Protein AF-A0A2G2G583-F1 (afdb_monomer_lite)

Foldseek 3Di:
DPLVVQLVVQLVVQLVVQQVVQVVPPPDPVSSVVSSVVSSVVSNVVSVVVVVCCVVPPPPPCPVPPVVVVVVVVVVVVVVVVVVVVVVVVVVVVVVVVVVVVVVVVVVVVVVD

Sequence (113 aa):
MRSTNFVSFLTVQGFFIGFVFSILKAQNAEGILIYTLLITAFFYLFSHFVISFFIRYSPIRQEYFPKSRHEVDLDYYANEITKREKVIDSAHEFLEALDKKYSTKKKKKRVAA

Secondary structure (DSSP, 8-state):
--HHHHHHHHHHHHHHHHHHHHHHH-SSHHHHHHHHHHHHHHHHHHHHHHHHHHHHH---------HHHHHHHHHHHHHHHHHHHHHHHHHHHHHHHHHHHHHHHHHHHHH--

pLDDT: mean 88.91, std 12.07, range [51.38, 98.12]

Structure (mmCIF, N/CA/C/O backbone):
data_AF-A0A2G2G583-F1
#
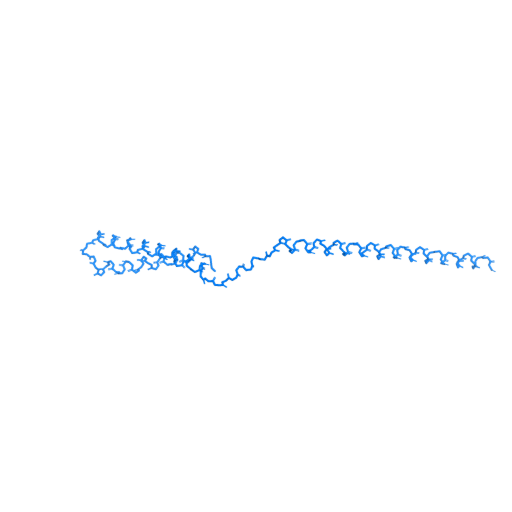_entry.id   AF-A0A2G2G583-F1
#
loop_
_atom_site.group_PDB
_atom_site.id
_atom_site.type_symbol
_atom_site.label_atom_id
_atom_site.label_alt_id
_atom_site.label_comp_id
_atom_site.label_asym_id
_atom_site.label_entity_id
_atom_site.label_seq_id
_atom_site.pdbx_PDB_ins_code
_atom_site.Cartn_x
_atom_site.Cartn_y
_atom_site.Cartn_z
_atom_site.occupancy
_atom_site.B_iso_or_equiv
_atom_site.auth_seq_id
_atom_site.auth_comp_id
_atom_site.auth_asym_id
_atom_site.auth_atom_id
_atom_site.pdbx_PDB_model_num
ATOM 1 N N . MET A 1 1 ? -0.829 -7.001 -6.034 1.00 58.41 1 MET A N 1
ATOM 2 C CA . MET A 1 1 ? -1.965 -6.225 -5.476 1.00 58.41 1 MET A CA 1
ATOM 3 C C . MET A 1 1 ? -1.448 -4.845 -5.089 1.00 58.41 1 MET A C 1
ATOM 5 O O . MET A 1 1 ? -0.321 -4.774 -4.616 1.00 58.41 1 MET A O 1
ATOM 9 N N . ARG A 1 2 ? -2.193 -3.756 -5.330 1.00 78.38 2 ARG A N 1
ATOM 10 C CA . ARG A 1 2 ? -1.751 -2.406 -4.920 1.00 78.38 2 ARG A CA 1
ATOM 11 C C . ARG A 1 2 ? -1.677 -2.335 -3.390 1.00 78.38 2 ARG A C 1
ATOM 13 O O . ARG A 1 2 ? -2.567 -2.866 -2.730 1.00 78.38 2 ARG A O 1
ATOM 20 N N . SER A 1 3 ? -0.650 -1.687 -2.839 1.00 78.06 3 SER A N 1
ATOM 21 C CA . SER A 1 3 ? -0.451 -1.534 -1.383 1.00 78.06 3 SER A CA 1
ATOM 22 C C . SER A 1 3 ? -1.669 -0.922 -0.684 1.00 78.06 3 SER A C 1
ATOM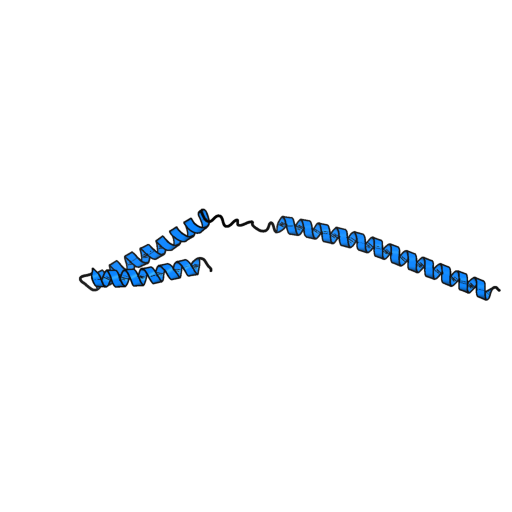 24 O O . SER A 1 3 ? -2.033 -1.342 0.409 1.00 78.06 3 SER A O 1
ATOM 26 N N . THR A 1 4 ? -2.368 -0.013 -1.363 1.00 86.00 4 THR A N 1
ATOM 27 C CA . THR A 1 4 ? -3.624 0.597 -0.906 1.00 86.00 4 THR A CA 1
ATOM 28 C C . THR A 1 4 ? -4.709 -0.433 -0.596 1.00 86.00 4 THR A C 1
ATOM 30 O O . THR A 1 4 ? -5.421 -0.290 0.390 1.00 86.00 4 THR A O 1
ATOM 33 N N . ASN A 1 5 ? -4.804 -1.514 -1.378 1.00 91.12 5 ASN A N 1
ATOM 34 C CA . ASN A 1 5 ? -5.808 -2.557 -1.154 1.00 91.12 5 ASN A CA 1
ATOM 35 C C . ASN A 1 5 ? -5.519 -3.338 0.135 1.00 91.12 5 ASN A C 1
ATOM 37 O O . ASN A 1 5 ? -6.446 -3.771 0.812 1.00 91.12 5 ASN A O 1
ATOM 41 N N . PHE A 1 6 ? -4.240 -3.505 0.484 1.00 90.31 6 PHE A N 1
ATOM 42 C CA . PHE A 1 6 ? -3.829 -4.180 1.714 1.00 90.31 6 PHE A CA 1
ATOM 43 C C . PHE A 1 6 ? -4.112 -3.323 2.954 1.00 90.31 6 PHE A C 1
ATOM 45 O O . PHE A 1 6 ? -4.630 -3.843 3.940 1.00 90.31 6 PHE A O 1
ATOM 52 N N . VAL A 1 7 ? -3.859 -2.008 2.877 1.00 94.62 7 VAL A N 1
ATOM 53 C CA . VAL A 1 7 ? -4.257 -1.044 3.923 1.00 94.62 7 VAL A CA 1
ATOM 54 C C . VAL A 1 7 ? -5.760 -1.124 4.175 1.00 94.62 7 VAL A C 1
ATOM 56 O O . VAL A 1 7 ? -6.186 -1.307 5.316 1.00 94.62 7 VAL A O 1
ATOM 59 N N . SER A 1 8 ? -6.573 -1.034 3.116 1.00 94.88 8 SER A N 1
ATOM 60 C CA . SER A 1 8 ? -8.032 -1.099 3.236 1.00 94.88 8 SER A CA 1
ATOM 61 C C . SER A 1 8 ? -8.497 -2.428 3.829 1.00 94.88 8 SER A C 1
ATOM 63 O O . SER A 1 8 ? -9.325 -2.429 4.736 1.00 94.88 8 SER A O 1
ATOM 65 N N . PHE A 1 9 ? -7.931 -3.550 3.377 1.00 95.25 9 PHE A N 1
ATOM 66 C CA . PHE A 1 9 ? -8.265 -4.872 3.901 1.00 95.25 9 PHE A CA 1
ATOM 67 C C . PHE A 1 9 ? -7.975 -4.989 5.403 1.00 95.25 9 PHE A C 1
ATOM 69 O O . PHE A 1 9 ? -8.870 -5.344 6.166 1.00 95.25 9 PHE A O 1
ATOM 76 N N . LEU A 1 10 ? -6.763 -4.636 5.848 1.00 95.88 10 LEU A N 1
ATOM 77 C CA . LEU A 1 10 ? -6.409 -4.696 7.270 1.00 95.88 10 LEU A CA 1
ATOM 78 C C . LEU A 1 10 ? -7.234 -3.735 8.127 1.00 95.88 10 LEU A C 1
ATOM 80 O O . LEU A 1 10 ? -7.587 -4.080 9.250 1.00 95.88 10 LEU A O 1
ATOM 84 N N . THR A 1 11 ? -7.577 -2.560 7.600 1.00 97.06 11 THR A N 1
ATOM 85 C CA . THR A 1 11 ? -8.420 -1.590 8.314 1.00 97.06 11 THR A CA 1
ATOM 86 C C . THR A 1 11 ? -9.831 -2.140 8.531 1.00 97.06 11 THR A C 1
ATOM 88 O O . THR A 1 11 ? -10.350 -2.069 9.642 1.00 97.06 11 THR A O 1
ATOM 91 N N . VAL A 1 12 ? -10.434 -2.750 7.504 1.00 97.81 12 VAL A N 1
ATOM 92 C CA . VAL A 1 12 ? -11.761 -3.382 7.611 1.00 97.81 12 VAL A CA 1
ATOM 93 C C . VAL A 1 12 ? -11.733 -4.569 8.580 1.00 97.81 12 VAL A C 1
ATOM 95 O O . VAL A 1 12 ? -12.635 -4.706 9.402 1.00 97.81 12 VAL A O 1
ATOM 98 N N . GLN A 1 13 ? -10.683 -5.395 8.548 1.00 97.19 13 GLN A N 1
ATOM 99 C CA . GLN A 1 13 ? -10.506 -6.472 9.530 1.00 97.19 13 GLN A CA 1
ATOM 100 C C . GLN A 1 13 ? -10.377 -5.923 10.958 1.00 97.19 13 GLN A C 1
ATOM 102 O O . GLN A 1 13 ? -11.038 -6.413 11.872 1.00 97.19 13 GLN A O 1
ATOM 107 N N . GLY A 1 14 ? -9.589 -4.861 11.142 1.00 97.12 14 GLY A N 1
ATOM 108 C CA . GLY A 1 14 ? -9.449 -4.168 12.419 1.00 97.12 14 GLY A CA 1
ATOM 109 C C . GLY A 1 14 ? -10.763 -3.608 12.954 1.00 97.12 14 GLY A C 1
ATOM 110 O O . GLY A 1 14 ? -11.011 -3.697 14.154 1.00 97.12 14 GLY A O 1
ATOM 111 N N . PHE A 1 15 ? -11.633 -3.109 12.074 1.00 98.12 15 PHE A N 1
ATOM 112 C CA . PHE A 1 15 ? -12.980 -2.679 12.443 1.00 98.12 15 PHE A CA 1
ATOM 113 C C . PHE A 1 15 ? -13.824 -3.829 12.989 1.00 98.12 15 PHE A C 1
ATOM 115 O O . PHE A 1 15 ? -14.372 -3.707 14.081 1.00 98.12 15 PHE A O 1
ATOM 122 N N . PHE A 1 16 ? -13.900 -4.962 12.284 1.00 97.94 16 PHE A N 1
ATOM 123 C CA . PHE A 1 16 ? -14.689 -6.103 12.755 1.00 97.94 16 PHE A CA 1
ATOM 124 C C . PHE A 1 16 ? -14.144 -6.685 14.063 1.00 97.94 16 PHE A C 1
ATOM 126 O O . PHE A 1 16 ? -14.920 -6.962 14.976 1.00 97.94 16 PHE A O 1
ATOM 133 N N . ILE A 1 17 ? -12.819 -6.810 14.192 1.00 96.69 17 ILE A N 1
ATOM 134 C CA . ILE A 1 17 ? -12.173 -7.250 15.438 1.00 96.69 17 ILE A CA 1
ATOM 135 C C . ILE A 1 17 ? -12.476 -6.264 16.570 1.00 96.69 17 ILE A C 1
ATOM 137 O O . ILE A 1 17 ? -12.869 -6.676 17.661 1.00 96.69 17 ILE A O 1
ATOM 141 N N . GLY A 1 18 ? -12.329 -4.964 16.309 1.00 96.94 18 GLY A N 1
ATOM 142 C CA . GLY A 1 18 ? -12.609 -3.908 17.275 1.00 96.94 18 GLY A CA 1
ATOM 143 C C . GLY A 1 18 ? -14.064 -3.887 17.720 1.00 96.94 18 GLY A C 1
ATOM 144 O O . GLY A 1 18 ? -14.333 -3.715 18.904 1.00 96.94 18 GLY A O 1
ATOM 145 N N . PHE A 1 19 ? -14.990 -4.130 16.796 1.00 97.19 19 PHE A N 1
ATOM 146 C CA . PHE A 1 19 ? -16.420 -4.191 17.067 1.00 97.19 19 PHE A CA 1
ATOM 147 C C . PHE A 1 19 ? -16.800 -5.407 17.919 1.00 97.19 19 PHE A C 1
ATOM 149 O O . PHE A 1 19 ? -17.506 -5.275 18.914 1.00 97.19 19 PHE A O 1
ATOM 156 N N . VAL A 1 20 ? -16.287 -6.594 17.585 1.00 97.31 20 VAL A N 1
ATOM 157 C CA . VAL A 1 20 ? -16.515 -7.797 18.402 1.00 97.31 20 VAL A CA 1
ATOM 158 C C . VAL A 1 20 ? -15.926 -7.610 19.801 1.00 97.31 20 VAL A C 1
ATOM 160 O O . VAL A 1 20 ? -16.593 -7.887 20.795 1.00 97.31 20 VAL A O 1
ATOM 163 N N . PHE A 1 21 ? -14.700 -7.091 19.902 1.00 95.88 21 PHE A N 1
ATOM 164 C CA . PHE A 1 21 ? -14.058 -6.825 21.188 1.00 95.88 21 PHE A CA 1
ATOM 165 C C . PHE A 1 21 ? -14.832 -5.800 22.025 1.00 95.88 21 PHE A C 1
ATOM 167 O O . PHE A 1 21 ? -14.992 -5.971 23.235 1.00 95.88 21 PHE A O 1
ATOM 174 N N . SER A 1 22 ? -15.324 -4.738 21.391 1.00 96.12 22 SER A N 1
ATOM 175 C CA . SER A 1 22 ? -16.031 -3.668 22.081 1.00 96.12 22 SER A CA 1
ATOM 176 C C . SER A 1 22 ? -17.388 -4.126 22.613 1.00 96.12 22 SER A C 1
ATOM 178 O O . SER A 1 22 ? -17.713 -3.781 23.744 1.00 96.12 22 SER A O 1
ATOM 180 N N . ILE A 1 23 ? -18.117 -4.989 21.893 1.00 95.81 23 ILE A N 1
ATOM 181 C CA . ILE A 1 23 ? -19.343 -5.634 22.400 1.00 95.81 23 ILE A CA 1
ATOM 182 C C . ILE A 1 23 ? -19.060 -6.463 23.657 1.00 95.81 23 ILE A C 1
ATOM 184 O O . ILE A 1 23 ? -19.849 -6.450 24.597 1.00 95.81 23 ILE A O 1
ATOM 188 N N . LEU A 1 24 ? -17.938 -7.185 23.688 1.00 95.50 24 LEU A N 1
ATOM 189 C CA . LEU A 1 24 ? -17.595 -8.048 24.820 1.00 95.50 24 LEU A CA 1
ATOM 190 C C . LEU A 1 24 ? -17.124 -7.264 26.054 1.00 95.50 24 LEU A C 1
ATOM 192 O O . LEU A 1 24 ? -17.237 -7.765 27.172 1.00 95.50 24 LEU A O 1
ATOM 196 N N . LYS A 1 25 ? -16.554 -6.066 25.868 1.00 93.19 25 LYS A N 1
ATOM 197 C CA . LYS A 1 25 ? -15.869 -5.322 26.937 1.00 93.19 25 LYS A CA 1
ATOM 198 C C . LYS A 1 25 ? -16.599 -4.066 27.406 1.00 93.19 25 LYS A C 1
ATOM 200 O O . LYS A 1 25 ? -16.470 -3.703 28.576 1.00 93.19 25 LYS A O 1
ATOM 205 N N . ALA A 1 26 ? -17.297 -3.370 26.516 1.00 92.38 26 ALA A N 1
ATOM 206 C CA . ALA A 1 26 ? -17.933 -2.101 26.834 1.00 92.38 26 ALA A CA 1
ATOM 207 C C . ALA A 1 26 ? -19.214 -2.307 27.648 1.00 92.38 26 ALA A C 1
ATOM 209 O O . ALA A 1 26 ? -20.000 -3.212 27.388 1.00 92.38 26 ALA A O 1
ATOM 210 N N . GLN A 1 27 ? -19.440 -1.425 28.620 1.00 92.69 27 GLN A N 1
ATOM 211 C CA . GLN A 1 27 ? -20.643 -1.439 29.461 1.00 92.69 27 GLN A CA 1
ATOM 212 C C . GLN A 1 27 ? -21.732 -0.484 28.955 1.00 92.69 27 GLN A C 1
ATOM 214 O O . GLN A 1 27 ? -22.859 -0.508 29.441 1.00 92.69 27 GLN A O 1
ATOM 219 N N . ASN A 1 28 ? -21.398 0.378 27.994 1.00 95.12 28 ASN A N 1
ATOM 220 C CA . ASN A 1 28 ? -22.275 1.398 27.440 1.00 95.12 28 ASN A CA 1
ATOM 221 C C . ASN A 1 28 ? -22.006 1.599 25.938 1.00 95.12 28 ASN A C 1
ATOM 223 O O . ASN A 1 28 ? -20.961 1.210 25.411 1.00 95.12 28 ASN A O 1
ATOM 227 N N . ALA A 1 29 ? -22.959 2.228 25.246 1.00 94.50 29 ALA A N 1
ATOM 228 C CA . ALA A 1 29 ? -22.874 2.465 23.804 1.00 94.50 29 ALA A CA 1
ATOM 229 C C . ALA A 1 29 ? -21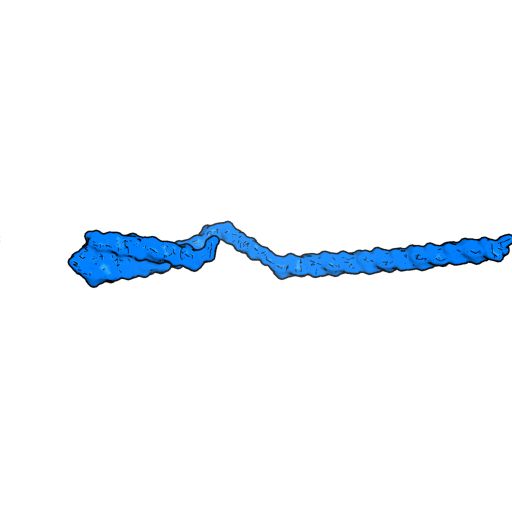.683 3.361 23.417 1.00 94.50 29 ALA A C 1
ATOM 231 O O . ALA A 1 29 ? -21.040 3.135 22.394 1.00 94.50 29 ALA A O 1
ATOM 232 N N . GLU A 1 30 ? -21.353 4.343 24.257 1.00 95.56 30 GLU A N 1
ATOM 233 C CA . GLU A 1 30 ? -20.195 5.215 24.052 1.00 95.56 30 GLU A CA 1
ATOM 234 C C . GLU A 1 30 ? -18.881 4.419 24.060 1.00 95.56 30 GLU A C 1
ATOM 236 O O . GLU A 1 30 ? -18.058 4.568 23.157 1.00 95.56 30 GLU A O 1
ATOM 241 N N . GLY A 1 31 ? -18.716 3.495 25.012 1.00 94.81 31 GLY A N 1
ATOM 242 C CA . GLY A 1 31 ? -17.555 2.614 25.083 1.00 94.81 31 GLY A CA 1
ATOM 243 C C . GLY A 1 31 ? -17.432 1.699 23.865 1.00 94.81 31 GLY A C 1
ATOM 244 O O . GLY A 1 31 ? -16.326 1.514 23.359 1.00 94.81 31 GLY A O 1
ATOM 245 N N . ILE A 1 32 ? -18.553 1.180 23.343 1.00 96.50 32 ILE A N 1
ATOM 246 C CA . ILE A 1 32 ? -18.560 0.377 22.106 1.00 96.50 32 ILE A CA 1
ATOM 247 C C . ILE A 1 32 ? -17.928 1.177 20.964 1.00 96.50 32 ILE A C 1
ATOM 249 O O . ILE A 1 32 ? -17.055 0.682 20.246 1.00 96.50 32 ILE A O 1
ATOM 253 N N . LEU A 1 33 ? -18.333 2.439 20.829 1.00 96.62 33 LEU A N 1
ATOM 254 C CA . LEU A 1 33 ? -17.872 3.332 19.774 1.00 96.62 33 LEU A CA 1
ATOM 255 C C . LEU A 1 33 ? -16.383 3.677 19.948 1.00 96.62 33 LEU A C 1
ATOM 257 O O . LEU A 1 33 ? -15.601 3.506 19.010 1.00 96.62 33 LEU A O 1
ATOM 261 N N . ILE A 1 34 ? -15.972 4.071 21.158 1.00 96.44 34 ILE A N 1
ATOM 262 C CA . ILE A 1 34 ? -14.584 4.443 21.472 1.00 96.44 34 ILE A CA 1
ATOM 263 C C . ILE A 1 34 ? -13.624 3.272 21.237 1.00 96.44 34 ILE A C 1
ATOM 265 O O . ILE A 1 34 ? -12.618 3.434 20.544 1.00 96.44 34 ILE A O 1
ATOM 269 N N . TYR A 1 35 ? -13.924 2.082 21.767 1.00 95.88 35 TYR A N 1
ATOM 270 C CA . TYR A 1 35 ? -13.048 0.921 21.594 1.00 95.88 35 TYR A CA 1
ATOM 271 C C . TYR A 1 35 ? -12.959 0.481 20.133 1.00 95.88 35 TYR A C 1
ATOM 273 O O . TYR A 1 35 ? -11.862 0.198 19.650 1.00 95.88 35 TYR A O 1
ATOM 281 N N . THR A 1 36 ? -14.083 0.473 19.410 1.00 97.38 36 THR A N 1
ATOM 282 C CA . THR A 1 36 ? -14.092 0.110 17.986 1.00 97.38 36 THR A CA 1
ATOM 283 C C . THR A 1 36 ? -13.226 1.073 17.176 1.00 97.38 36 THR A C 1
ATOM 285 O O . THR A 1 36 ? -12.394 0.627 16.385 1.00 97.38 36 THR A O 1
ATOM 288 N N . LEU A 1 37 ? -13.357 2.386 17.400 1.00 97.31 37 LEU A N 1
ATOM 289 C CA . LEU A 1 37 ? -12.548 3.390 16.706 1.00 97.31 37 LEU A CA 1
ATOM 290 C C . LEU A 1 37 ? -11.061 3.280 17.048 1.00 97.31 37 LEU A C 1
ATOM 292 O O . LEU A 1 37 ? -10.238 3.298 16.136 1.00 97.31 37 LEU A O 1
ATOM 296 N N . LEU A 1 38 ? -10.710 3.123 18.328 1.00 97.69 38 LEU A N 1
ATOM 297 C CA . LEU A 1 38 ? -9.314 2.989 18.757 1.00 97.69 38 LEU A CA 1
ATOM 298 C C . LEU A 1 38 ? -8.640 1.769 18.127 1.00 97.69 38 LEU A C 1
ATOM 300 O O . LEU A 1 38 ? -7.533 1.878 17.598 1.00 97.69 38 LEU A O 1
ATOM 304 N N . ILE A 1 39 ? -9.313 0.617 18.136 1.00 97.06 39 ILE A N 1
ATOM 305 C CA . ILE A 1 39 ? -8.774 -0.614 17.550 1.00 97.06 39 ILE A CA 1
ATOM 306 C C . ILE A 1 39 ? -8.682 -0.480 16.026 1.00 97.06 39 ILE A C 1
ATOM 308 O O . ILE A 1 39 ? -7.652 -0.811 15.443 1.00 97.06 39 ILE A O 1
ATOM 312 N N . THR A 1 40 ? -9.700 0.081 15.369 1.00 98.12 40 THR A N 1
ATOM 313 C CA . THR A 1 40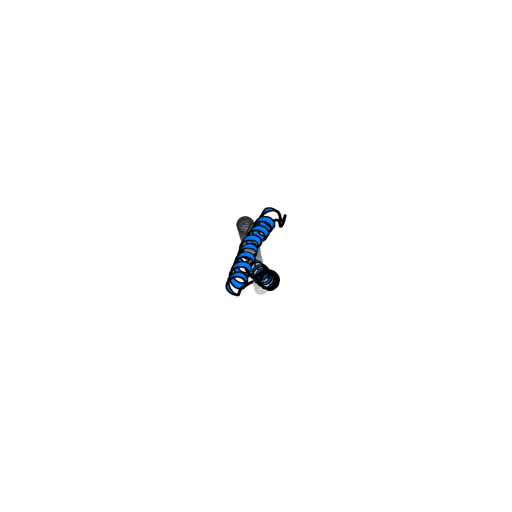 ? -9.660 0.329 13.916 1.00 98.12 40 THR A CA 1
ATOM 314 C C . THR A 1 40 ? -8.497 1.248 13.537 1.00 98.12 40 THR A C 1
ATOM 316 O O . THR A 1 40 ? -7.754 0.953 12.601 1.00 98.12 40 THR A O 1
ATOM 319 N N . ALA A 1 41 ? -8.296 2.335 14.287 1.00 97.81 41 ALA A N 1
ATOM 320 C CA . ALA A 1 41 ? -7.198 3.273 14.074 1.00 97.81 41 ALA A CA 1
ATOM 321 C C . ALA A 1 41 ? -5.830 2.607 14.279 1.00 97.81 41 ALA A C 1
ATOM 323 O O . ALA A 1 41 ? -4.912 2.828 13.486 1.00 97.81 41 ALA A O 1
ATOM 324 N N . PHE A 1 42 ? -5.703 1.740 15.289 1.00 97.88 42 PHE A N 1
ATOM 325 C CA . PHE A 1 42 ? -4.505 0.929 15.485 1.00 97.88 42 PHE A CA 1
ATOM 326 C C . PHE A 1 42 ? -4.214 0.057 14.259 1.00 97.88 42 PHE A C 1
ATOM 328 O O . PHE A 1 42 ? -3.107 0.114 13.733 1.00 97.88 42 PHE A O 1
ATOM 335 N N . PHE A 1 43 ? -5.195 -0.693 13.748 1.00 97.12 43 PHE A N 1
ATOM 336 C CA . PHE A 1 43 ? -5.008 -1.529 12.556 1.00 97.12 43 PHE A CA 1
ATOM 337 C C . PHE A 1 43 ? -4.687 -0.711 11.299 1.00 97.12 43 PHE A C 1
ATOM 339 O O . PHE A 1 43 ? -3.856 -1.129 10.491 1.00 97.12 43 PHE A O 1
ATOM 346 N N . TYR A 1 44 ? -5.285 0.471 11.148 1.00 96.50 44 TYR A N 1
ATOM 347 C CA . TYR A 1 44 ? -4.963 1.389 10.058 1.00 96.50 44 TYR A CA 1
ATOM 348 C C . TYR A 1 44 ? -3.485 1.812 10.088 1.00 96.50 44 TYR A C 1
ATOM 350 O O . TYR A 1 44 ? -2.781 1.685 9.081 1.00 96.50 44 TYR A O 1
ATOM 358 N N . LEU A 1 45 ? -2.977 2.251 11.242 1.00 97.12 45 LEU A N 1
ATOM 359 C CA . LEU A 1 45 ? -1.568 2.638 11.397 1.00 97.12 45 LEU A CA 1
ATOM 360 C C . LEU A 1 45 ? -0.631 1.430 11.289 1.00 97.12 45 LEU A C 1
ATOM 362 O O . LEU A 1 45 ? 0.399 1.487 10.614 1.00 97.12 45 LEU A O 1
ATOM 366 N N . PHE A 1 46 ? -1.018 0.309 11.893 1.00 95.88 46 PHE A N 1
ATOM 367 C CA . PHE A 1 46 ? -0.270 -0.940 11.846 1.00 95.88 46 PHE A CA 1
ATOM 368 C C . PHE A 1 46 ? -0.130 -1.465 10.414 1.00 95.88 46 PHE A C 1
ATOM 370 O O . PHE A 1 46 ? 0.938 -1.943 10.039 1.00 95.88 46 PHE A O 1
ATOM 377 N N . SER A 1 47 ? -1.151 -1.309 9.569 1.00 95.12 47 SER A N 1
ATOM 378 C CA . SER A 1 47 ? -1.062 -1.718 8.165 1.00 95.12 47 SER A CA 1
ATOM 379 C C . SER A 1 47 ? 0.044 -0.970 7.405 1.00 95.12 47 SER A C 1
ATOM 381 O O . SER A 1 47 ? 0.800 -1.588 6.653 1.00 95.12 47 SER A O 1
ATOM 383 N N . HIS A 1 48 ? 0.210 0.333 7.656 1.00 93.44 48 HIS A N 1
ATOM 384 C CA . HIS A 1 48 ? 1.289 1.138 7.081 1.00 93.44 48 HIS A CA 1
ATOM 385 C C . HIS A 1 48 ? 2.657 0.722 7.611 1.00 93.44 48 HIS A C 1
ATOM 387 O O . HIS A 1 48 ? 3.618 0.673 6.840 1.00 93.44 48 HIS A O 1
ATOM 393 N N . PHE A 1 49 ? 2.747 0.381 8.898 1.00 94.19 49 PHE A N 1
ATOM 394 C CA . PHE A 1 49 ? 3.967 -0.169 9.479 1.00 94.19 49 PHE A CA 1
ATOM 395 C C . PHE A 1 49 ? 4.367 -1.480 8.787 1.00 94.19 49 PHE A C 1
ATOM 397 O O . PHE A 1 49 ? 5.494 -1.596 8.309 1.00 94.19 49 PHE A O 1
ATOM 404 N N . VAL A 1 50 ? 3.428 -2.421 8.630 1.00 92.06 50 VAL A N 1
ATOM 405 C CA . VAL A 1 50 ? 3.665 -3.710 7.958 1.00 92.06 50 VAL A CA 1
ATOM 406 C C . VAL A 1 50 ? 4.078 -3.517 6.501 1.00 92.06 50 VAL A C 1
ATOM 408 O O . VAL A 1 50 ? 5.041 -4.138 6.065 1.00 92.06 50 VAL A O 1
ATOM 411 N N . ILE A 1 51 ? 3.408 -2.640 5.744 1.00 91.00 51 ILE A N 1
ATOM 412 C CA . ILE A 1 51 ? 3.776 -2.366 4.346 1.00 91.00 51 ILE A CA 1
ATOM 413 C C . ILE A 1 51 ? 5.154 -1.713 4.254 1.00 91.00 51 ILE A C 1
ATOM 415 O O . ILE A 1 51 ? 5.953 -2.100 3.405 1.00 91.00 51 ILE A O 1
ATOM 419 N N . SER A 1 52 ? 5.452 -0.744 5.119 1.00 90.06 52 SER A N 1
ATOM 420 C CA . SER A 1 52 ? 6.757 -0.075 5.128 1.00 90.06 52 SER A CA 1
ATOM 421 C C . SER A 1 52 ? 7.873 -1.069 5.434 1.00 90.06 52 SER A C 1
ATOM 423 O O . SER A 1 52 ? 8.899 -1.074 4.757 1.00 90.06 52 SER A O 1
ATOM 425 N N . PHE A 1 53 ? 7.651 -1.961 6.402 1.00 89.81 53 PHE A N 1
ATOM 426 C CA . PHE A 1 53 ? 8.589 -3.025 6.742 1.00 89.81 53 PHE A CA 1
ATOM 427 C C . PHE A 1 53 ? 8.710 -4.047 5.605 1.00 89.81 53 PHE A C 1
ATOM 429 O O . PHE A 1 53 ? 9.814 -4.432 5.232 1.00 89.81 53 PHE A O 1
ATOM 436 N N . PHE A 1 54 ? 7.595 -4.426 4.980 1.00 86.88 54 PHE A N 1
ATOM 437 C CA . PHE A 1 54 ? 7.594 -5.306 3.816 1.00 86.88 54 PHE A CA 1
ATOM 438 C C . PHE A 1 54 ? 8.406 -4.704 2.666 1.00 86.88 54 PHE A C 1
ATOM 440 O O . PHE A 1 54 ? 9.254 -5.385 2.114 1.00 86.88 54 PHE A O 1
ATOM 447 N N . ILE A 1 55 ? 8.235 -3.423 2.338 1.00 84.00 55 ILE A N 1
ATOM 448 C CA . ILE A 1 55 ? 9.029 -2.760 1.291 1.00 84.00 55 ILE A CA 1
ATOM 449 C C . ILE A 1 55 ? 10.509 -2.671 1.690 1.00 84.00 55 ILE A C 1
ATOM 451 O O . ILE A 1 55 ? 11.383 -2.883 0.857 1.00 84.00 55 ILE A O 1
ATOM 455 N N . ARG A 1 56 ? 10.801 -2.367 2.960 1.00 83.75 56 ARG A N 1
ATOM 456 C CA . ARG A 1 56 ? 12.168 -2.193 3.474 1.00 83.75 56 ARG A CA 1
ATOM 457 C C . ARG A 1 56 ? 12.972 -3.496 3.499 1.00 83.75 56 ARG A C 1
ATOM 459 O O . ARG A 1 56 ? 14.170 -3.453 3.240 1.00 83.75 56 ARG A O 1
ATOM 466 N N . TYR A 1 57 ? 12.337 -4.609 3.861 1.00 83.06 57 TYR A N 1
ATOM 467 C CA . TYR A 1 57 ? 13.012 -5.883 4.137 1.00 83.06 57 TYR A CA 1
ATOM 468 C C . TYR A 1 57 ? 12.701 -6.984 3.128 1.00 83.06 57 TYR A C 1
ATOM 470 O O . TYR A 1 57 ? 13.365 -8.018 3.151 1.00 83.06 57 TYR A O 1
ATOM 478 N N . SER A 1 58 ? 11.723 -6.799 2.239 1.00 76.38 58 SER A N 1
ATOM 479 C CA . SER A 1 58 ? 11.50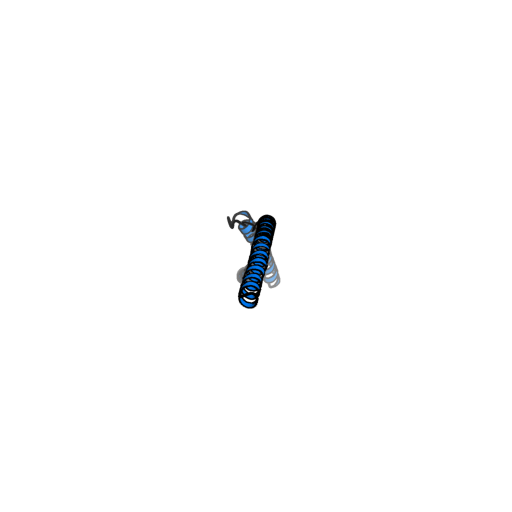2 -7.749 1.156 1.00 76.38 58 SER A CA 1
ATOM 480 C C . SER A 1 58 ? 12.637 -7.611 0.139 1.00 76.38 58 SER A C 1
ATOM 482 O O . SER A 1 58 ? 12.788 -6.545 -0.462 1.00 76.38 58 SER A O 1
ATOM 484 N N . PRO A 1 59 ? 13.424 -8.674 -0.113 1.00 63.56 59 PRO A N 1
ATOM 485 C CA . PRO A 1 59 ? 14.477 -8.691 -1.121 1.00 63.56 59 PRO A CA 1
ATOM 486 C C . PRO A 1 59 ? 13.873 -8.837 -2.523 1.00 63.56 59 PRO A C 1
ATOM 488 O O . PRO A 1 59 ? 14.442 -9.509 -3.385 1.00 63.56 59 PRO A O 1
ATOM 491 N N . ILE A 1 60 ? 12.708 -8.226 -2.771 1.00 57.50 60 ILE A N 1
ATOM 492 C CA . ILE A 1 60 ? 12.263 -7.956 -4.128 1.00 57.50 60 ILE A CA 1
ATOM 493 C C . ILE A 1 60 ? 13.296 -6.976 -4.646 1.00 57.50 60 ILE A C 1
ATOM 495 O O . ILE A 1 60 ? 13.223 -5.772 -4.405 1.00 57.50 60 ILE A O 1
ATOM 499 N N . ARG A 1 61 ? 14.305 -7.530 -5.317 1.00 55.88 61 ARG A N 1
ATOM 500 C CA . ARG A 1 61 ? 15.149 -6.802 -6.235 1.00 55.88 61 ARG A CA 1
ATOM 501 C C . ARG A 1 61 ? 14.192 -6.058 -7.151 1.00 55.88 61 ARG A C 1
ATOM 503 O O . ARG A 1 61 ? 13.691 -6.604 -8.129 1.00 55.88 61 ARG A O 1
ATOM 510 N N . GLN A 1 62 ? 13.935 -4.796 -6.834 1.00 57.22 62 GLN A N 1
ATOM 511 C CA . GLN A 1 62 ? 13.722 -3.809 -7.864 1.00 57.22 62 GLN A CA 1
ATOM 512 C C . GLN A 1 62 ? 15.056 -3.757 -8.610 1.00 57.22 62 GLN A C 1
ATOM 514 O O . GLN A 1 62 ? 15.849 -2.839 -8.432 1.00 57.22 62 GLN A O 1
ATOM 519 N N . GLU A 1 63 ? 15.355 -4.783 -9.411 1.00 59.75 63 GLU A N 1
ATOM 520 C CA . GLU A 1 63 ? 16.172 -4.584 -10.590 1.00 59.75 63 GLU A CA 1
ATOM 521 C C . GLU A 1 63 ? 15.321 -3.643 -11.436 1.00 59.75 63 GLU A C 1
ATOM 523 O O . GLU A 1 63 ? 14.478 -4.052 -12.230 1.00 59.75 63 GLU A O 1
ATOM 528 N N . TYR A 1 64 ? 15.432 -2.349 -11.119 1.00 62.38 64 TYR A N 1
ATOM 529 C CA . TYR A 1 64 ? 14.941 -1.274 -11.947 1.00 62.38 64 TYR A CA 1
ATOM 530 C C . TYR A 1 64 ? 15.498 -1.584 -13.321 1.00 62.38 64 TYR A C 1
ATOM 532 O O . TYR A 1 64 ? 16.714 -1.524 -13.506 1.00 62.38 64 TYR A O 1
ATOM 540 N N . PHE A 1 65 ? 14.628 -1.991 -14.246 1.00 72.50 65 PHE A N 1
ATOM 541 C CA . PHE A 1 65 ? 15.019 -2.197 -15.628 1.00 72.50 65 PHE A CA 1
ATOM 542 C C . PHE A 1 65 ? 15.758 -0.925 -16.057 1.00 72.50 65 PHE A C 1
ATOM 544 O O . PHE A 1 65 ? 15.141 0.148 -16.022 1.00 72.50 65 PHE A O 1
ATOM 551 N N . PRO A 1 66 ? 17.071 -0.987 -16.354 1.00 78.44 66 PRO A N 1
ATOM 552 C CA . PRO A 1 66 ? 17.864 0.209 -16.577 1.00 78.44 66 PRO A CA 1
ATOM 553 C C . PRO A 1 66 ? 17.524 0.734 -17.969 1.00 78.44 66 PRO A C 1
ATOM 555 O O . PRO A 1 66 ? 18.249 0.495 -18.935 1.00 78.44 66 PRO A O 1
ATOM 558 N N . LYS A 1 67 ? 16.373 1.412 -18.054 1.00 83.94 67 LYS A N 1
ATOM 559 C CA . LYS A 1 67 ? 15.724 1.862 -19.283 1.00 83.94 67 LYS A CA 1
ATOM 560 C C . LYS A 1 67 ? 16.686 2.689 -20.121 1.00 83.94 67 LYS A C 1
ATOM 562 O O . LYS A 1 67 ? 16.887 2.368 -21.277 1.00 83.94 67 LYS A O 1
ATOM 567 N N . SER A 1 68 ? 17.360 3.655 -19.497 1.00 86.06 68 SER A N 1
ATOM 568 C CA . SER A 1 68 ? 18.343 4.506 -20.173 1.00 86.06 68 SER A CA 1
ATOM 569 C C . SER A 1 68 ? 19.482 3.704 -20.810 1.00 86.06 68 SER A C 1
ATOM 571 O O . SER A 1 68 ? 19.871 3.999 -21.933 1.00 86.06 68 SER A O 1
ATOM 573 N N . ARG A 1 69 ? 19.985 2.657 -20.141 1.00 87.75 69 ARG A N 1
ATOM 574 C CA . ARG A 1 69 ? 21.038 1.804 -20.709 1.00 87.75 69 ARG A CA 1
ATOM 575 C C . ARG A 1 69 ? 20.520 1.013 -21.910 1.00 87.75 69 ARG A C 1
ATOM 577 O O . ARG A 1 69 ? 21.179 0.975 -22.937 1.00 87.75 69 ARG A O 1
ATOM 584 N N . HIS A 1 70 ? 19.323 0.443 -21.790 1.00 90.69 70 HIS A N 1
ATOM 585 C CA . HIS A 1 70 ? 18.706 -0.304 -22.884 1.00 90.69 70 HIS A CA 1
ATOM 586 C C . HIS A 1 70 ? 18.337 0.596 -24.067 1.00 90.69 70 HIS A C 1
ATOM 588 O O . HIS A 1 70 ? 18.485 0.167 -25.199 1.00 90.69 70 HIS A O 1
ATOM 594 N N . GLU A 1 71 ? 17.893 1.832 -23.831 1.00 92.94 71 GLU A N 1
ATOM 595 C CA . GLU A 1 71 ? 17.614 2.806 -24.894 1.00 92.94 71 GLU A CA 1
ATOM 596 C C . GLU A 1 71 ? 18.887 3.167 -25.666 1.00 92.94 71 GLU A C 1
ATOM 598 O O . GLU A 1 71 ? 18.879 3.127 -26.891 1.00 92.94 71 GLU A O 1
ATOM 603 N N . VAL A 1 72 ? 20.003 3.409 -24.967 1.00 96.12 72 VAL A N 1
ATOM 604 C CA . VAL A 1 72 ? 21.306 3.660 -25.610 1.00 96.12 72 VAL A CA 1
ATOM 605 C C . VAL A 1 72 ? 21.770 2.454 -26.431 1.00 96.12 72 VAL A C 1
ATOM 607 O O . VAL A 1 72 ? 22.224 2.619 -27.564 1.00 96.12 72 VAL A O 1
ATOM 610 N N . ASP A 1 73 ? 21.637 1.243 -25.887 1.00 95.62 73 ASP A N 1
ATOM 611 C CA . ASP A 1 73 ? 22.012 0.017 -26.595 1.00 95.62 73 ASP A CA 1
ATOM 612 C C . ASP A 1 73 ? 21.114 -0.207 -27.831 1.00 95.62 73 ASP A C 1
ATOM 614 O O . ASP A 1 73 ? 21.609 -0.568 -28.901 1.00 95.62 73 ASP A O 1
ATOM 618 N N . LEU A 1 74 ? 19.806 0.067 -27.728 1.00 96.06 74 LEU A N 1
ATOM 619 C CA . LEU A 1 74 ? 18.878 -0.004 -28.862 1.00 96.06 74 LEU A CA 1
ATOM 620 C C . LEU A 1 74 ? 19.236 0.999 -29.964 1.00 96.06 74 LEU A C 1
ATOM 622 O O . LEU A 1 74 ? 19.280 0.614 -31.133 1.00 96.06 74 LEU A O 1
ATOM 626 N N . ASP A 1 75 ? 19.522 2.251 -29.606 1.00 96.81 75 ASP A N 1
ATOM 627 C CA . ASP A 1 75 ? 19.921 3.283 -30.567 1.00 96.81 75 ASP A CA 1
ATOM 628 C C . ASP A 1 75 ? 21.230 2.909 -31.271 1.00 96.81 75 ASP A C 1
ATOM 630 O O . ASP A 1 75 ? 21.383 3.114 -32.480 1.00 96.81 75 ASP A O 1
ATOM 634 N N . TYR A 1 76 ? 22.179 2.314 -30.544 1.00 97.19 76 TYR A N 1
ATOM 635 C CA . TYR A 1 76 ? 23.409 1.792 -31.130 1.00 97.19 76 TYR A CA 1
ATOM 636 C C . TYR A 1 76 ? 23.121 0.704 -32.175 1.00 97.19 76 TYR A C 1
ATOM 638 O O . TYR A 1 76 ? 23.610 0.792 -33.306 1.00 97.19 76 TYR A O 1
ATOM 646 N N . TYR A 1 77 ? 22.294 -0.290 -31.839 1.00 97.25 77 TYR A N 1
ATOM 647 C CA . TYR A 1 77 ? 21.954 -1.368 -32.770 1.00 97.25 77 TYR A CA 1
ATOM 648 C C . TYR A 1 77 ? 21.176 -0.871 -33.990 1.00 97.25 77 TYR A C 1
ATOM 650 O O . TYR A 1 77 ? 21.490 -1.276 -35.110 1.00 97.25 77 TYR A O 1
ATOM 658 N N . ALA A 1 78 ? 20.214 0.035 -33.806 1.00 97.31 78 ALA A N 1
ATOM 659 C CA . ALA A 1 78 ? 19.458 0.628 -34.907 1.00 97.31 78 ALA A CA 1
ATOM 660 C C . ALA A 1 78 ? 20.380 1.368 -35.892 1.00 97.31 78 ALA A C 1
ATOM 662 O O . ALA A 1 78 ? 20.270 1.206 -37.112 1.00 97.31 78 ALA A O 1
ATOM 663 N N . ASN A 1 79 ? 21.349 2.124 -35.368 1.00 97.38 79 ASN A N 1
ATOM 664 C CA . ASN A 1 79 ? 22.339 2.820 -36.183 1.00 97.38 79 ASN A CA 1
ATOM 665 C C . ASN A 1 79 ? 23.265 1.854 -36.937 1.00 97.38 79 ASN A C 1
ATOM 667 O O . ASN A 1 79 ? 23.549 2.072 -38.115 1.00 97.38 79 ASN A O 1
ATOM 671 N N . GLU A 1 80 ? 23.733 0.784 -36.292 1.00 97.19 80 GLU A N 1
ATOM 672 C CA . GLU A 1 80 ? 24.566 -0.230 -36.949 1.00 97.19 80 GLU A CA 1
ATOM 673 C C . GLU A 1 80 ? 23.814 -0.978 -38.056 1.00 97.19 80 GLU A C 1
ATOM 675 O O . GLU A 1 80 ? 24.375 -1.198 -39.131 1.00 97.19 80 GLU A O 1
ATOM 680 N N . ILE A 1 81 ? 22.538 -1.313 -37.841 1.00 97.50 81 ILE A N 1
ATOM 681 C CA . ILE A 1 81 ? 21.684 -1.921 -38.872 1.00 97.50 81 ILE A CA 1
ATOM 682 C C . ILE A 1 81 ? 21.546 -0.971 -40.064 1.00 97.50 81 ILE A C 1
ATOM 684 O O . ILE A 1 81 ? 21.860 -1.357 -41.187 1.00 97.50 81 ILE A O 1
ATOM 688 N N . THR A 1 82 ? 21.210 0.295 -39.811 1.00 97.44 82 THR A N 1
ATOM 689 C CA . THR A 1 82 ? 21.043 1.311 -40.863 1.00 97.44 82 THR A CA 1
ATOM 690 C C . THR A 1 82 ? 22.322 1.500 -41.690 1.00 97.44 82 THR A C 1
ATOM 692 O O . THR A 1 82 ? 22.275 1.675 -42.908 1.00 97.44 82 THR A O 1
ATOM 695 N N . LYS A 1 83 ? 23.504 1.466 -41.056 1.00 97.25 83 LYS A N 1
ATOM 696 C CA . LYS A 1 83 ? 24.785 1.533 -41.782 1.00 97.25 83 LYS A CA 1
ATOM 697 C C . LYS A 1 83 ? 24.979 0.327 -42.697 1.00 97.25 83 LYS A C 1
ATOM 699 O O . LYS A 1 83 ? 25.452 0.495 -43.818 1.00 97.25 83 LYS A O 1
ATOM 704 N N . ARG A 1 84 ? 24.642 -0.874 -42.223 1.00 97.06 84 ARG A N 1
ATOM 705 C CA . ARG A 1 84 ? 24.780 -2.113 -43.001 1.00 97.06 84 ARG A CA 1
ATOM 706 C C . ARG A 1 84 ? 23.806 -2.152 -44.173 1.00 97.06 84 ARG A C 1
ATOM 708 O O . ARG A 1 84 ? 24.221 -2.538 -45.259 1.00 97.06 84 ARG A O 1
ATOM 715 N N . GLU A 1 85 ? 22.573 -1.694 -43.979 1.00 96.50 85 GLU A N 1
ATOM 716 C CA . GLU A 1 85 ? 21.581 -1.568 -45.055 1.00 96.50 85 GLU A CA 1
ATOM 717 C C . GLU A 1 85 ? 22.098 -0.675 -46.184 1.00 96.50 85 GLU A C 1
ATOM 719 O O . GLU A 1 85 ? 22.150 -1.118 -47.325 1.00 96.50 85 GLU A O 1
ATOM 724 N N . LYS A 1 86 ? 22.649 0.506 -45.871 1.00 96.69 86 LYS A N 1
ATOM 725 C CA . LYS A 1 86 ? 23.236 1.396 -46.894 1.00 96.69 86 LYS A CA 1
ATOM 726 C C . LYS A 1 86 ? 24.344 0.738 -47.718 1.00 96.69 86 LYS A C 1
ATOM 728 O O . LYS A 1 86 ? 24.468 0.996 -48.914 1.00 96.69 86 LYS A O 1
ATOM 733 N N . VAL A 1 87 ? 25.179 -0.088 -47.084 1.00 96.44 87 VAL A N 1
ATOM 734 C CA . VAL A 1 87 ? 26.238 -0.819 -47.795 1.00 96.44 87 VAL A CA 1
ATOM 735 C C . VAL A 1 87 ? 25.623 -1.843 -48.747 1.00 96.44 87 VAL A C 1
ATOM 737 O O . VAL A 1 87 ? 26.045 -1.919 -49.900 1.00 96.44 87 VAL A O 1
ATOM 740 N N . ILE A 1 88 ? 24.610 -2.584 -48.295 1.00 96.50 88 ILE A N 1
ATOM 741 C CA . ILE A 1 88 ? 23.894 -3.567 -49.117 1.00 96.50 88 ILE A CA 1
ATOM 742 C C . ILE A 1 88 ? 23.209 -2.880 -50.303 1.00 96.50 88 ILE A C 1
ATOM 744 O O . ILE A 1 88 ? 23.386 -3.333 -51.434 1.00 96.50 88 ILE A O 1
ATOM 748 N N . ASP A 1 89 ? 22.520 -1.764 -50.072 1.00 96.69 89 ASP A N 1
ATOM 749 C CA . ASP A 1 89 ? 21.830 -1.005 -51.117 1.00 96.69 89 ASP A CA 1
ATOM 750 C C . ASP A 1 89 ? 22.814 -0.509 -52.182 1.00 96.69 89 ASP A C 1
ATOM 752 O O . ASP A 1 89 ? 22.620 -0.744 -53.373 1.00 96.69 89 ASP A O 1
ATOM 756 N N . SER A 1 90 ? 23.942 0.079 -51.767 1.00 95.00 90 SER A N 1
ATOM 757 C CA . SER A 1 90 ? 24.967 0.549 -52.711 1.00 95.00 90 SER A CA 1
ATOM 758 C C . SER A 1 90 ? 25.604 -0.586 -53.523 1.00 95.00 90 SER A C 1
ATOM 760 O O . SER A 1 90 ? 25.886 -0.430 -54.714 1.00 95.00 90 SER A O 1
ATOM 762 N N . ALA A 1 91 ? 25.811 -1.754 -52.905 1.00 95.31 91 ALA A N 1
ATOM 763 C CA . ALA A 1 91 ? 26.299 -2.935 -53.604 1.00 95.31 91 ALA A CA 1
ATOM 764 C C . ALA A 1 91 ? 25.263 -3.444 -54.615 1.00 95.31 91 ALA A C 1
ATOM 766 O O . ALA A 1 91 ? 25.631 -3.829 -55.726 1.00 95.31 91 ALA A O 1
ATOM 767 N N . HIS A 1 92 ? 23.978 -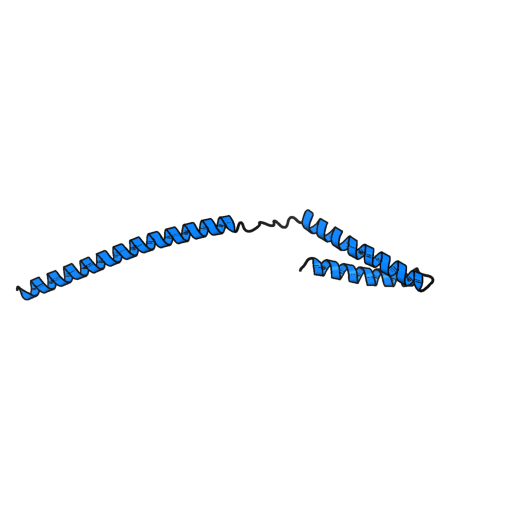3.410 -54.257 1.00 95.75 92 HIS A N 1
ATOM 768 C CA . HIS A 1 92 ? 22.889 -3.806 -55.141 1.00 95.75 92 HIS A CA 1
ATOM 769 C C . HIS A 1 92 ? 22.797 -2.889 -56.367 1.00 95.75 92 HIS A C 1
ATOM 771 O O . HIS A 1 92 ? 22.851 -3.379 -57.496 1.00 95.75 92 HIS A O 1
ATOM 777 N N . GLU A 1 93 ? 22.796 -1.568 -56.166 1.00 95.31 93 GLU A N 1
ATOM 778 C CA . GLU A 1 93 ? 22.800 -0.576 -57.251 1.00 95.31 93 GLU A CA 1
ATOM 779 C C . GLU A 1 93 ? 24.003 -0.752 -58.192 1.00 95.31 93 GLU A C 1
ATOM 781 O O . GLU A 1 93 ? 23.881 -0.675 -59.420 1.00 95.31 93 GLU A O 1
ATOM 786 N N . PHE A 1 94 ? 25.185 -1.025 -57.633 1.00 94.94 94 PHE A N 1
ATOM 787 C CA . PHE A 1 94 ? 26.386 -1.276 -58.425 1.00 94.94 94 PHE A CA 1
ATOM 788 C C . PHE A 1 94 ? 26.259 -2.538 -59.290 1.00 94.94 94 PHE A C 1
ATOM 790 O O . PHE A 1 94 ? 26.630 -2.517 -60.470 1.00 94.94 94 PHE A O 1
ATOM 797 N N . LEU A 1 95 ? 25.720 -3.627 -58.734 1.00 94.62 95 LEU A N 1
ATOM 798 C CA . LEU A 1 95 ? 25.490 -4.873 -59.467 1.00 94.62 95 LEU A CA 1
ATOM 799 C C . LEU A 1 95 ? 24.460 -4.690 -60.588 1.00 94.62 95 LEU A C 1
ATOM 801 O O . LEU A 1 95 ? 24.705 -5.143 -61.708 1.00 94.62 95 LEU A O 1
ATOM 805 N N . GLU A 1 96 ? 23.365 -3.970 -60.340 1.00 94.38 96 GLU A N 1
ATOM 806 C CA . GLU A 1 96 ? 22.380 -3.640 -61.377 1.00 94.38 96 GLU A CA 1
ATOM 807 C C . GLU A 1 96 ? 22.993 -2.796 -62.504 1.00 94.38 96 GLU A C 1
ATOM 809 O O . GLU A 1 96 ? 22.793 -3.067 -63.695 1.00 94.38 96 GLU A O 1
ATOM 814 N N . ALA A 1 97 ? 23.797 -1.787 -62.153 1.00 93.06 97 ALA A N 1
ATOM 815 C CA . ALA A 1 97 ? 24.485 -0.951 -63.130 1.00 93.06 97 ALA A CA 1
ATOM 816 C C . ALA A 1 97 ? 25.475 -1.762 -63.985 1.00 93.06 97 ALA A C 1
ATOM 818 O O . ALA A 1 97 ? 25.597 -1.525 -65.196 1.00 93.06 97 ALA A O 1
ATOM 819 N N . LEU A 1 98 ? 26.175 -2.728 -63.381 1.00 93.50 98 LEU A N 1
ATOM 820 C CA . LEU A 1 98 ? 27.037 -3.663 -64.099 1.00 93.50 98 LEU A CA 1
ATOM 821 C C . LEU A 1 98 ? 26.232 -4.556 -65.044 1.00 93.50 98 LEU A C 1
ATOM 823 O O . LEU A 1 98 ? 26.578 -4.630 -66.227 1.00 93.50 98 LEU A O 1
ATOM 827 N N . ASP A 1 99 ? 25.157 -5.187 -64.577 1.00 92.38 99 ASP A N 1
ATOM 828 C CA . ASP A 1 99 ? 24.343 -6.081 -65.404 1.00 92.38 99 ASP A CA 1
ATOM 829 C C . ASP A 1 99 ? 23.729 -5.344 -66.609 1.00 92.38 99 ASP A C 1
ATOM 831 O O . ASP A 1 99 ? 23.802 -5.793 -67.763 1.00 92.38 99 ASP A O 1
ATOM 835 N N . LYS A 1 100 ? 23.257 -4.108 -66.398 1.00 91.06 100 LYS A N 1
ATOM 836 C CA . LYS A 1 100 ? 22.797 -3.228 -67.482 1.00 91.06 100 LYS A CA 1
ATOM 837 C C . LYS A 1 100 ? 23.906 -2.930 -68.497 1.00 91.06 100 LYS A C 1
ATOM 839 O O . LYS A 1 100 ? 23.663 -2.964 -69.708 1.00 91.06 100 LYS A O 1
ATOM 844 N N . LYS A 1 101 ? 25.141 -2.667 -68.053 1.00 89.06 101 LYS A N 1
ATOM 845 C CA . LYS A 1 101 ? 26.288 -2.456 -68.960 1.00 89.06 101 LYS A CA 1
ATOM 846 C C . LYS A 1 101 ? 26.628 -3.722 -69.754 1.00 89.06 101 LYS A C 1
ATOM 848 O O . LYS A 1 101 ? 26.824 -3.633 -70.971 1.00 89.06 101 LYS A O 1
ATOM 853 N N . TYR A 1 102 ? 26.671 -4.890 -69.111 1.00 86.94 102 TYR A N 1
ATOM 854 C CA . TYR A 1 102 ? 26.975 -6.167 -69.768 1.00 86.94 102 TYR A CA 1
ATOM 855 C C . TYR A 1 102 ? 25.908 -6.564 -70.794 1.00 86.94 102 TYR A C 1
ATOM 857 O O . TYR A 1 102 ? 26.245 -6.898 -71.937 1.00 86.94 102 TYR A O 1
ATOM 865 N N . SER A 1 103 ? 24.626 -6.464 -70.442 1.00 81.81 103 SER A N 1
ATOM 866 C CA . SER A 1 103 ? 23.513 -6.747 -71.356 1.00 81.81 103 SER A CA 1
ATOM 867 C C . SER A 1 103 ? 23.499 -5.800 -72.566 1.00 81.81 103 SER A C 1
ATOM 869 O O . SER A 1 103 ? 23.314 -6.245 -73.704 1.00 81.81 103 SER A O 1
ATOM 871 N N . THR A 1 104 ? 23.800 -4.512 -72.364 1.00 78.81 104 THR A N 1
ATOM 872 C CA . THR A 1 104 ? 23.895 -3.518 -73.448 1.00 78.81 104 THR A CA 1
ATOM 873 C C . THR A 1 104 ? 25.080 -3.796 -74.380 1.00 78.81 104 THR A C 1
ATOM 875 O O . THR A 1 104 ? 24.933 -3.744 -75.604 1.00 78.81 104 THR A O 1
ATOM 878 N N . LYS A 1 105 ? 26.249 -4.163 -73.834 1.00 76.25 105 LYS A N 1
ATOM 879 C CA . LYS A 1 105 ? 27.432 -4.552 -74.626 1.00 76.25 105 LYS A CA 1
ATOM 880 C C . LYS A 1 105 ? 27.166 -5.814 -75.455 1.00 76.25 105 LYS A C 1
ATOM 882 O O . LYS A 1 105 ? 27.538 -5.866 -76.627 1.00 76.25 105 LYS A O 1
ATOM 887 N N . LYS A 1 106 ? 26.469 -6.805 -74.884 1.00 74.81 106 LYS A N 1
ATOM 888 C CA . LYS A 1 106 ? 26.050 -8.032 -75.584 1.00 74.81 106 LYS A CA 1
ATOM 889 C C . LYS A 1 106 ? 25.079 -7.736 -76.733 1.00 74.81 106 LYS A C 1
ATOM 891 O O . LYS A 1 106 ? 25.250 -8.299 -77.812 1.00 74.81 106 LYS A O 1
ATOM 896 N N . LYS A 1 107 ? 24.110 -6.831 -76.539 1.00 69.56 107 LYS A N 1
ATOM 897 C CA . LYS A 1 107 ? 23.204 -6.373 -77.610 1.00 69.56 107 LYS A CA 1
ATOM 898 C C . LYS A 1 107 ? 23.965 -5.664 -78.735 1.00 69.56 107 LYS A C 1
ATOM 900 O O . LYS A 1 107 ? 23.796 -6.047 -79.885 1.00 69.56 107 LYS A O 1
ATOM 905 N N . LYS A 1 108 ? 24.866 -4.722 -78.424 1.00 67.12 108 LYS A N 1
ATOM 906 C CA . LYS A 1 108 ? 25.697 -4.046 -79.445 1.00 67.12 108 LYS A CA 1
ATOM 907 C C . LYS A 1 108 ? 26.548 -5.021 -80.266 1.00 67.12 108 LYS A C 1
ATOM 909 O O . LYS A 1 108 ? 26.617 -4.878 -81.478 1.00 67.12 108 LYS A O 1
ATOM 914 N N . LYS A 1 109 ? 27.147 -6.038 -79.634 1.00 66.00 109 LYS A N 1
ATOM 915 C CA . LYS A 1 109 ? 27.957 -7.053 -80.335 1.00 66.00 109 LYS A CA 1
ATOM 916 C C . LYS A 1 109 ? 27.128 -7.954 -81.265 1.00 66.00 109 LYS A C 1
ATOM 918 O O . LYS A 1 109 ? 27.657 -8.415 -82.262 1.00 66.00 109 LYS A O 1
ATOM 923 N N . ARG A 1 110 ? 25.849 -8.198 -80.948 1.00 63.81 110 ARG A N 1
ATOM 924 C CA . ARG A 1 110 ? 24.921 -8.979 -81.789 1.00 63.81 110 ARG A CA 1
ATOM 925 C C . ARG A 1 110 ? 24.355 -8.212 -82.987 1.00 63.81 110 ARG A C 1
ATOM 927 O O . ARG A 1 110 ? 23.899 -8.853 -83.913 1.00 63.81 110 ARG A O 1
ATOM 934 N N . VAL A 1 111 ? 24.325 -6.881 -82.934 1.00 63.50 111 VAL A N 1
ATOM 935 C CA . VAL A 1 111 ? 23.830 -6.028 -84.035 1.00 63.50 111 VAL A CA 1
ATOM 936 C C . VAL A 1 111 ? 24.951 -5.679 -85.027 1.00 63.50 111 VAL A C 1
ATOM 938 O O . VAL A 1 111 ? 24.677 -5.306 -86.158 1.00 63.50 111 VAL A O 1
ATOM 941 N N . ALA A 1 112 ? 26.213 -5.789 -84.602 1.00 57.91 112 ALA A N 1
ATOM 942 C CA . ALA A 1 112 ? 27.396 -5.517 -85.422 1.00 57.91 112 ALA A CA 1
ATOM 943 C C . ALA A 1 112 ? 28.014 -6.772 -86.081 1.00 57.91 112 ALA A C 1
ATOM 945 O O . ALA A 1 112 ? 29.076 -6.662 -86.688 1.00 57.91 112 ALA A O 1
ATOM 946 N N . ALA A 1 113 ? 27.394 -7.943 -85.910 1.00 51.38 113 ALA A N 1
ATOM 947 C CA . ALA A 1 113 ? 27.758 -9.219 -86.528 1.00 51.38 113 ALA A CA 1
ATOM 948 C C . ALA A 1 113 ? 26.602 -9.678 -87.417 1.00 51.38 113 ALA A C 1
ATOM 950 O O . ALA A 1 113 ? 26.889 -10.274 -88.474 1.00 51.38 113 ALA A O 1
#

Radius of gyration: 38.26 Å; chains: 1; bounding box: 51×14×116 Å